Protein AF-A0A379JLW8-F1 (afdb_monomer)

Sequence (74 aa):
MIDLTATDRRLGDALAQRDDALLAEVADEFAAAGVPVLARLLRERGTKGASELLTVAPLTGTLNPASDQQAQCG

Radius of gyration: 13.6 Å; Cα contacts (8 Å, |Δi|>4): 58; chains: 1; bounding box: 45×17×30 Å

pLDDT: mean 72.91, std 16.19, range [39.31, 89.81]

Nearest PDB structures (foldseek):
  8j2x-assembly1_A  TM=5.776E-01  e=2.901E+00  Saccharothrix syringae

Foldseek 3Di:
DQDVVVLVVQLVVCLVVLPQVSLQVSLVSCVVVVNVVLSVQCNVQGSVVNVVCCVVDVVVHVVPPCVVPPVDDD

Secondary structure (DSSP, 8-state):
---HHHHHHHHHHHHHHT-HHHHHHHHHHHHHTT-HHHHHHHHHHHHHHHHHHHHHS-TTTTTSGGGGTTSS--

Solvent-accessible surface area (backbone atoms only — not comparable to full-atom values): 4317 Å² total; per-residue (Å²): 133,78,59,64,68,60,50,50,54,50,44,55,49,17,44,73,69,56,33,53,68,57,39,46,55,42,19,52,52,33,36,76,66,72,39,50,68,59,19,50,48,37,63,77,42,32,36,70,44,36,52,47,47,50,70,78,42,46,79,90,59,67,80,48,86,60,81,77,68,74,87,74,79,136

Organism: NCBI:txid1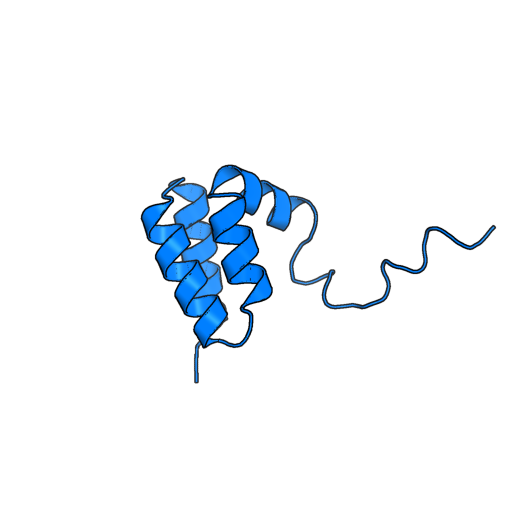823

Structure (mmCIF, N/CA/C/O backbone):
data_AF-A0A379JLW8-F1
#
_entry.id   AF-A0A379JLW8-F1
#
loop_
_atom_site.group_PDB
_atom_site.id
_atom_site.type_symbol
_atom_site.label_atom_id
_atom_site.label_alt_id
_atom_site.label_comp_id
_atom_site.label_asym_id
_atom_site.label_entity_id
_atom_site.label_seq_id
_atom_site.pdbx_PDB_ins_code
_atom_site.Cartn_x
_atom_site.Cartn_y
_atom_site.Cartn_z
_atom_site.occupancy
_atom_site.B_iso_or_equiv
_atom_site.auth_seq_id
_atom_site.auth_comp_id
_atom_site.auth_asym_id
_atom_site.auth_at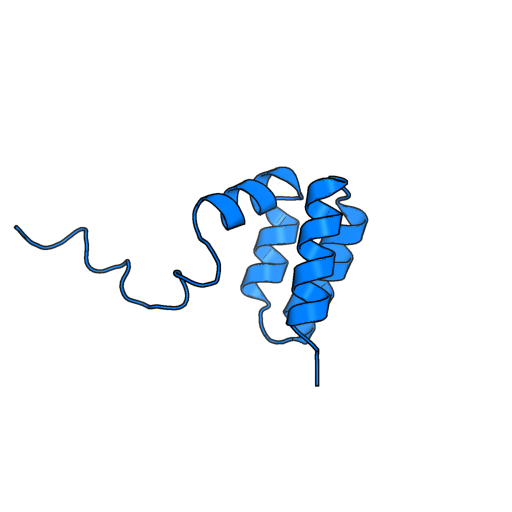om_id
_atom_site.pdbx_PDB_model_num
ATOM 1 N N . MET A 1 1 ? -0.271 -3.014 -20.343 1.00 55.94 1 MET A N 1
ATOM 2 C CA . MET A 1 1 ? 0.816 -2.370 -19.578 1.00 55.94 1 MET A CA 1
ATOM 3 C C . MET A 1 1 ? 0.146 -1.760 -18.364 1.00 55.94 1 MET A C 1
ATOM 5 O O . MET A 1 1 ? -0.790 -1.000 -18.564 1.00 55.94 1 MET A O 1
ATOM 9 N N . ILE A 1 2 ? 0.470 -2.220 -17.157 1.00 64.81 2 ILE A N 1
ATOM 10 C CA . ILE A 1 2 ? -0.209 -1.752 -15.940 1.00 64.81 2 ILE A CA 1
ATOM 11 C C . ILE A 1 2 ? 0.342 -0.369 -15.599 1.00 64.81 2 ILE A C 1
ATOM 13 O O . ILE A 1 2 ? 1.558 -0.178 -15.574 1.00 64.81 2 ILE A O 1
ATOM 17 N N . ASP A 1 3 ? -0.557 0.594 -15.415 1.00 77.06 3 ASP A N 1
ATOM 18 C CA . ASP A 1 3 ? -0.206 1.976 -15.114 1.00 77.06 3 ASP A CA 1
ATOM 19 C C . ASP A 1 3 ? 0.043 2.118 -13.609 1.00 77.06 3 ASP A C 1
ATOM 21 O O . ASP A 1 3 ? -0.874 2.307 -12.812 1.00 77.06 3 ASP A O 1
ATOM 25 N N . LEU A 1 4 ? 1.311 1.979 -13.218 1.00 74.50 4 LEU A N 1
ATOM 26 C CA . LEU A 1 4 ? 1.746 2.056 -11.820 1.00 74.50 4 LEU A CA 1
ATOM 27 C C . LEU A 1 4 ? 1.384 3.398 -11.164 1.00 74.50 4 LEU A C 1
ATOM 29 O O . LEU A 1 4 ? 1.185 3.444 -9.955 1.00 74.50 4 LEU A O 1
ATOM 33 N N . THR A 1 5 ? 1.261 4.479 -11.940 1.00 79.50 5 THR A N 1
ATOM 34 C CA . THR A 1 5 ? 0.855 5.797 -11.433 1.00 79.50 5 THR A CA 1
ATOM 35 C C . THR A 1 5 ? -0.622 5.820 -11.042 1.00 79.50 5 THR A C 1
ATOM 37 O O . THR A 1 5 ? -0.981 6.403 -10.017 1.00 79.50 5 THR A O 1
ATOM 40 N N . ALA A 1 6 ? -1.491 5.166 -11.815 1.00 82.00 6 ALA A N 1
ATOM 41 C CA . ALA A 1 6 ? -2.893 4.998 -11.445 1.00 82.00 6 ALA A CA 1
ATOM 42 C C . ALA A 1 6 ? -3.053 4.133 -10.182 1.00 82.00 6 ALA A C 1
ATOM 44 O O . ALA A 1 6 ? -3.826 4.494 -9.289 1.00 82.00 6 ALA A O 1
ATOM 45 N N . THR A 1 7 ? -2.291 3.040 -10.077 1.00 83.06 7 THR A N 1
ATOM 46 C CA . THR A 1 7 ? -2.306 2.149 -8.907 1.00 83.06 7 THR A CA 1
ATOM 47 C C . THR A 1 7 ? -1.757 2.843 -7.649 1.00 83.06 7 THR A C 1
ATOM 49 O O . THR A 1 7 ? -2.343 2.707 -6.579 1.00 83.06 7 THR A O 1
ATOM 52 N N . ASP A 1 8 ? -0.711 3.671 -7.764 1.00 81.31 8 ASP A N 1
ATOM 53 C CA . ASP A 1 8 ? -0.186 4.494 -6.659 1.00 81.31 8 ASP A CA 1
ATOM 54 C C . ASP A 1 8 ? -1.219 5.515 -6.148 1.00 81.31 8 ASP A C 1
ATOM 56 O O . ASP A 1 8 ? -1.447 5.645 -4.943 1.00 81.31 8 ASP A O 1
ATOM 60 N N . ARG A 1 9 ? -1.947 6.176 -7.057 1.00 85.19 9 ARG A N 1
ATOM 61 C CA . ARG A 1 9 ? -3.016 7.104 -6.663 1.00 85.19 9 ARG A CA 1
ATOM 62 C C . ARG A 1 9 ? -4.154 6.383 -5.929 1.00 85.19 9 ARG A C 1
ATOM 64 O O . ARG A 1 9 ? -4.666 6.915 -4.946 1.00 85.19 9 ARG A O 1
ATOM 71 N N . ARG A 1 10 ? -4.529 5.175 -6.372 1.00 85.50 10 ARG A N 1
ATOM 72 C CA . ARG A 1 10 ? -5.512 4.329 -5.668 1.00 85.50 10 ARG A CA 1
ATOM 73 C C 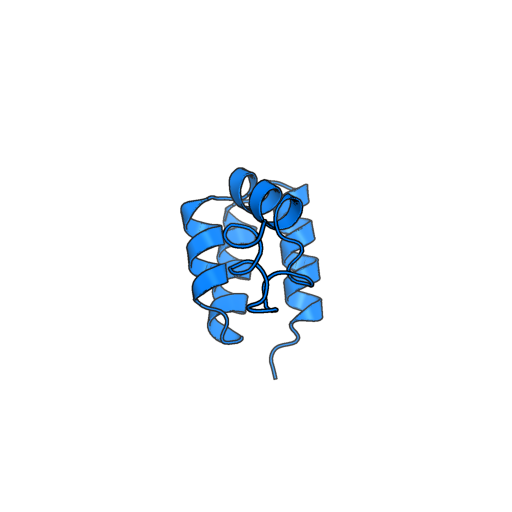. ARG A 1 10 ? -5.004 3.856 -4.309 1.00 85.50 10 ARG A C 1
ATOM 75 O O . ARG A 1 10 ? -5.788 3.807 -3.368 1.00 85.50 10 ARG A O 1
ATOM 82 N N . LEU A 1 11 ? -3.707 3.567 -4.184 1.00 85.00 11 LEU A N 1
ATOM 83 C CA . LEU A 1 11 ? -3.088 3.248 -2.900 1.00 85.00 11 LEU A CA 1
ATOM 84 C C . LEU A 1 11 ? -3.248 4.408 -1.916 1.00 85.00 11 LEU A C 1
ATOM 86 O O . LEU A 1 11 ? -3.707 4.199 -0.798 1.00 85.00 11 LEU A O 1
ATOM 90 N N . GLY A 1 12 ? -2.925 5.634 -2.336 1.00 84.88 12 GLY A N 1
ATOM 91 C CA . GLY A 1 12 ? -3.097 6.824 -1.499 1.00 84.88 12 GLY A CA 1
ATOM 92 C C . GLY A 1 12 ? -4.542 7.025 -1.033 1.00 84.88 12 GLY A C 1
ATOM 93 O O . GLY A 1 12 ? -4.775 7.354 0.130 1.00 84.88 12 GLY A O 1
ATOM 94 N N . ASP A 1 13 ? -5.510 6.766 -1.912 1.00 87.31 13 ASP A N 1
ATOM 95 C CA . ASP A 1 13 ? -6.938 6.868 -1.608 1.00 87.31 13 ASP A CA 1
ATOM 96 C C . ASP A 1 13 ? -7.404 5.789 -0.609 1.00 87.31 13 ASP A C 1
ATOM 98 O O . ASP A 1 13 ? -8.039 6.114 0.397 1.00 87.31 13 ASP A O 1
ATOM 102 N N . ALA A 1 14 ? -6.980 4.531 -0.794 1.00 87.25 14 ALA A N 1
ATOM 103 C CA . ALA A 1 14 ? -7.230 3.432 0.149 1.00 87.25 14 ALA A CA 1
ATOM 104 C C . ALA A 1 14 ? -6.728 3.762 1.562 1.00 87.25 14 ALA A C 1
ATOM 106 O O . ALA A 1 14 ? -7.398 3.514 2.566 1.00 87.25 14 ALA A O 1
ATOM 107 N N . LEU A 1 15 ? -5.534 4.353 1.640 1.00 86.00 15 LEU A N 1
ATOM 108 C CA . LEU A 1 15 ? -4.903 4.727 2.901 1.00 86.00 15 LEU A CA 1
ATOM 109 C C . LEU A 1 15 ? -5.590 5.926 3.556 1.00 86.00 15 LEU A C 1
ATOM 111 O O . LEU A 1 15 ? -5.783 5.920 4.773 1.00 86.00 15 LEU A O 1
ATOM 115 N N . ALA A 1 16 ? -6.004 6.921 2.767 1.00 86.00 16 ALA A N 1
ATOM 116 C CA . ALA A 1 16 ? -6.751 8.077 3.255 1.00 86.00 16 ALA A CA 1
ATOM 117 C C . ALA A 1 16 ? -8.113 7.669 3.837 1.00 86.00 16 ALA A C 1
ATOM 119 O O . ALA A 1 16 ? -8.505 8.161 4.897 1.00 86.00 16 ALA A O 1
ATOM 120 N N . GLN A 1 17 ? -8.799 6.733 3.178 1.00 87.50 17 GLN A N 1
ATOM 121 C CA . GLN A 1 17 ? -10.083 6.196 3.625 1.00 87.50 17 GLN A CA 1
ATOM 122 C C . GLN A 1 17 ? -9.944 5.142 4.735 1.00 87.50 17 GLN A C 1
ATOM 124 O O . GLN A 1 17 ? -10.931 4.821 5.394 1.00 87.50 17 GLN A O 1
ATOM 129 N N . ARG A 1 18 ? -8.723 4.635 4.978 1.00 84.44 18 ARG A N 1
ATOM 130 C CA . ARG A 1 18 ? -8.457 3.460 5.829 1.00 84.44 18 ARG A CA 1
ATOM 131 C C . ARG A 1 18 ? -9.328 2.267 5.424 1.00 84.44 18 ARG A C 1
ATOM 133 O O . ARG A 1 18 ? -9.814 1.527 6.274 1.00 84.44 18 ARG A O 1
ATOM 140 N N . ASP A 1 19 ? -9.511 2.106 4.119 1.00 88.12 19 ASP A N 1
ATOM 141 C CA . ASP A 1 19 ? -10.306 1.037 3.537 1.00 88.12 19 ASP A CA 1
ATOM 142 C C . ASP A 1 19 ? -9.409 -0.166 3.209 1.00 88.12 19 ASP A C 1
ATOM 144 O O . ASP A 1 19 ? -8.653 -0.165 2.235 1.00 88.12 19 ASP A O 1
ATOM 148 N N . ASP A 1 20 ? -9.458 -1.194 4.059 1.00 82.75 20 ASP A N 1
ATOM 149 C CA . ASP A 1 20 ? -8.668 -2.417 3.882 1.00 82.75 20 ASP A CA 1
ATOM 150 C C . ASP A 1 20 ? -9.145 -3.279 2.698 1.00 82.75 20 ASP A C 1
ATOM 152 O O . ASP A 1 20 ? -8.353 -4.054 2.159 1.00 82.75 20 ASP A O 1
ATOM 156 N N . ALA A 1 21 ? -10.399 -3.138 2.250 1.00 86.81 21 ALA A N 1
ATOM 157 C CA . ALA A 1 21 ? -10.887 -3.843 1.066 1.00 86.81 21 ALA A CA 1
ATOM 158 C C . ALA A 1 21 ? -10.294 -3.221 -0.204 1.00 86.81 21 ALA A C 1
ATOM 160 O O . ALA A 1 21 ? -9.723 -3.932 -1.033 1.00 86.81 21 ALA A O 1
ATOM 161 N N . LEU A 1 22 ? -10.321 -1.889 -0.299 1.00 87.38 22 LEU A N 1
ATOM 162 C CA . LEU A 1 22 ? -9.714 -1.155 -1.410 1.00 87.38 22 LEU A CA 1
ATOM 163 C C . LEU A 1 22 ? -8.188 -1.331 -1.425 1.00 87.38 22 LEU A C 1
ATOM 165 O O . LEU A 1 22 ? -7.582 -1.485 -2.485 1.00 87.38 22 LEU A O 1
ATOM 169 N N . LEU A 1 23 ? -7.559 -1.406 -0.247 1.00 86.88 23 LEU A N 1
ATOM 170 C CA . LEU A 1 23 ? -6.137 -1.730 -0.123 1.00 86.88 23 LEU A CA 1
ATOM 171 C C . LEU A 1 23 ? -5.805 -3.126 -0.670 1.00 86.88 23 LEU A C 1
ATOM 173 O O . LEU A 1 23 ? -4.767 -3.299 -1.310 1.00 86.88 23 LEU A O 1
ATOM 177 N N . ALA A 1 24 ? -6.659 -4.123 -0.420 1.00 88.00 24 ALA A N 1
ATOM 178 C CA . ALA A 1 24 ? -6.453 -5.481 -0.912 1.00 88.00 24 ALA A CA 1
ATOM 179 C C . ALA A 1 24 ? -6.532 -5.550 -2.446 1.00 88.00 24 ALA A C 1
ATOM 181 O O . ALA A 1 24 ? -5.682 -6.201 -3.051 1.00 88.00 24 ALA A O 1
ATOM 182 N N . GLU A 1 25 ? -7.474 -4.830 -3.064 1.00 89.81 25 GLU A N 1
ATOM 183 C CA . GLU A 1 25 ? -7.578 -4.714 -4.527 1.00 89.81 25 GLU A CA 1
ATOM 184 C C . GLU A 1 25 ? -6.330 -4.060 -5.134 1.00 89.81 25 GLU A C 1
ATOM 186 O O . GLU A 1 25 ? -5.745 -4.568 -6.092 1.00 89.81 25 GLU A O 1
ATOM 191 N N . VAL A 1 26 ? -5.862 -2.967 -4.526 1.00 87.94 26 VAL A N 1
ATOM 192 C CA . VAL A 1 26 ? -4.632 -2.282 -4.942 1.00 87.94 26 VAL A CA 1
ATOM 193 C C . VAL A 1 26 ? -3.408 -3.187 -4.776 1.00 87.94 26 VAL A C 1
ATOM 195 O O . VAL A 1 26 ? -2.516 -3.195 -5.624 1.00 87.94 26 VAL A O 1
ATOM 198 N N . ALA A 1 27 ? -3.359 -3.993 -3.714 1.00 87.44 27 ALA A N 1
ATOM 199 C CA . ALA A 1 27 ? -2.307 -4.981 -3.525 1.00 87.44 27 ALA A CA 1
ATOM 200 C C . ALA A 1 27 ? -2.300 -6.032 -4.652 1.00 87.44 27 ALA A C 1
ATOM 202 O O . ALA A 1 27 ? -1.228 -6.348 -5.169 1.00 87.44 27 ALA A O 1
ATOM 203 N N . ASP A 1 28 ? -3.456 -6.542 -5.085 1.00 88.38 28 ASP A N 1
ATOM 204 C CA . ASP A 1 28 ? -3.522 -7.448 -6.242 1.00 88.38 28 ASP A CA 1
ATOM 205 C C . ASP A 1 28 ? -3.053 -6.771 -7.538 1.00 88.38 28 ASP A C 1
ATOM 207 O O . ASP A 1 28 ? -2.321 -7.387 -8.318 1.00 88.38 28 ASP A O 1
ATOM 211 N N . GLU A 1 29 ? -3.390 -5.494 -7.751 1.00 86.69 29 GLU A N 1
ATOM 212 C CA . GLU A 1 29 ? -2.868 -4.717 -8.885 1.00 86.69 29 GLU A CA 1
ATOM 213 C C . GLU A 1 29 ? -1.333 -4.607 -8.838 1.00 86.69 29 GLU A C 1
ATOM 215 O O . GLU A 1 29 ? -0.672 -4.834 -9.854 1.00 86.69 29 GLU A O 1
ATOM 220 N N . PHE A 1 30 ? -0.736 -4.346 -7.667 1.00 84.69 30 PHE A N 1
ATOM 221 C CA . PHE A 1 30 ? 0.725 -4.339 -7.505 1.00 84.69 30 PHE A CA 1
ATOM 222 C C . PHE A 1 30 ? 1.355 -5.709 -7.767 1.00 84.69 30 PHE A C 1
ATOM 224 O O . PHE A 1 30 ? 2.424 -5.786 -8.376 1.00 84.69 30 PHE A O 1
ATOM 231 N N . ALA A 1 31 ? 0.705 -6.799 -7.351 1.00 86.38 31 ALA A N 1
ATOM 232 C CA . ALA A 1 31 ? 1.168 -8.148 -7.659 1.00 86.38 31 ALA A CA 1
ATOM 233 C C . ALA A 1 31 ? 1.149 -8.409 -9.173 1.00 86.38 31 ALA A C 1
ATOM 235 O O . ALA A 1 31 ? 2.139 -8.899 -9.722 1.00 86.38 31 ALA A O 1
ATOM 236 N N . ALA A 1 32 ? 0.070 -8.015 -9.855 1.00 85.50 32 ALA A N 1
ATOM 237 C CA . ALA A 1 32 ? -0.059 -8.120 -11.307 1.00 85.50 32 ALA A CA 1
ATOM 238 C C . ALA A 1 32 ? 0.942 -7.221 -12.058 1.00 85.50 32 ALA A C 1
ATOM 240 O O . ALA A 1 32 ? 1.412 -7.590 -13.134 1.00 85.50 32 ALA A O 1
ATOM 241 N N . ALA A 1 33 ? 1.312 -6.073 -11.480 1.00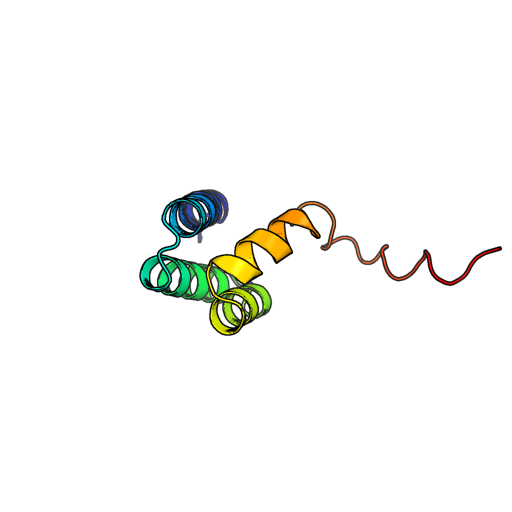 81.75 33 ALA A N 1
ATOM 242 C CA . ALA A 1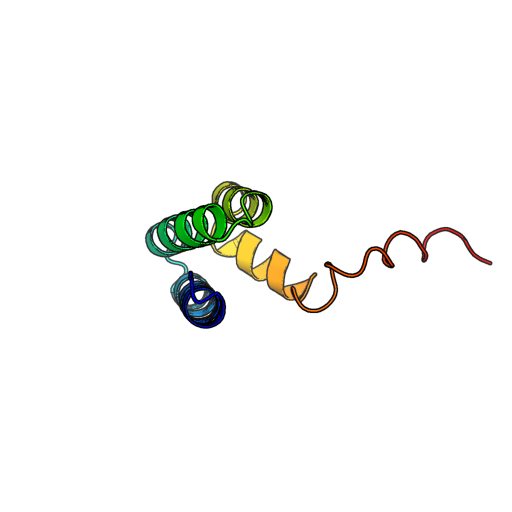 33 ? 2.318 -5.150 -12.011 1.00 81.75 33 ALA A CA 1
ATOM 243 C C . ALA A 1 33 ? 3.766 -5.651 -11.856 1.00 81.75 33 ALA A C 1
ATOM 245 O O . ALA A 1 33 ? 4.689 -5.012 -12.360 1.00 81.75 33 ALA A O 1
ATOM 246 N N . GLY A 1 34 ? 3.978 -6.784 -11.176 1.00 82.75 34 GLY A N 1
ATOM 247 C CA . GLY A 1 34 ? 5.302 -7.365 -10.948 1.00 82.75 34 GLY A CA 1
ATOM 248 C C . GLY A 1 34 ? 5.947 -6.966 -9.620 1.00 82.75 34 GLY A C 1
ATOM 249 O O . GLY A 1 34 ? 7.141 -7.191 -9.437 1.00 82.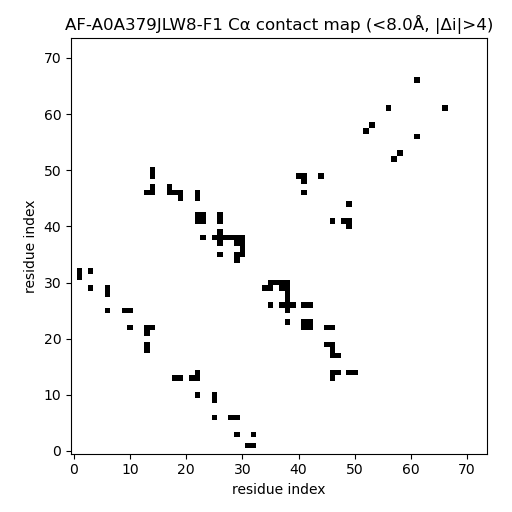75 34 GLY A O 1
ATOM 250 N N . VAL A 1 35 ? 5.172 -6.423 -8.673 1.00 83.69 35 VAL A N 1
ATOM 251 C CA . VAL A 1 35 ? 5.635 -6.030 -7.330 1.00 83.69 35 VAL A CA 1
ATOM 252 C C . VAL A 1 35 ? 4.928 -6.847 -6.226 1.00 83.69 35 VAL A C 1
ATOM 254 O O . VAL A 1 35 ? 4.300 -6.288 -5.322 1.00 83.69 35 VAL A O 1
ATOM 257 N N . PRO A 1 36 ? 5.023 -8.194 -6.235 1.00 82.50 36 PRO A N 1
ATOM 258 C CA . PRO A 1 36 ? 4.285 -9.057 -5.303 1.00 82.50 36 PRO A CA 1
ATOM 259 C C . PRO A 1 36 ? 4.711 -8.887 -3.836 1.00 82.50 36 PRO A C 1
ATOM 261 O O . PRO A 1 36 ? 3.939 -9.178 -2.924 1.00 82.50 36 PRO A O 1
ATOM 264 N N . VAL A 1 37 ? 5.930 -8.396 -3.589 1.00 82.75 37 VAL A N 1
ATOM 265 C CA . VAL A 1 37 ? 6.425 -8.108 -2.234 1.00 82.75 37 VAL A CA 1
ATOM 266 C C . VAL A 1 37 ? 5.635 -6.965 -1.598 1.00 82.75 37 VAL A C 1
ATOM 268 O O . VAL A 1 37 ? 5.233 -7.072 -0.441 1.00 82.75 37 VAL A O 1
ATOM 271 N N . LEU A 1 38 ? 5.355 -5.902 -2.362 1.00 81.19 38 LEU A N 1
ATOM 272 C CA . LEU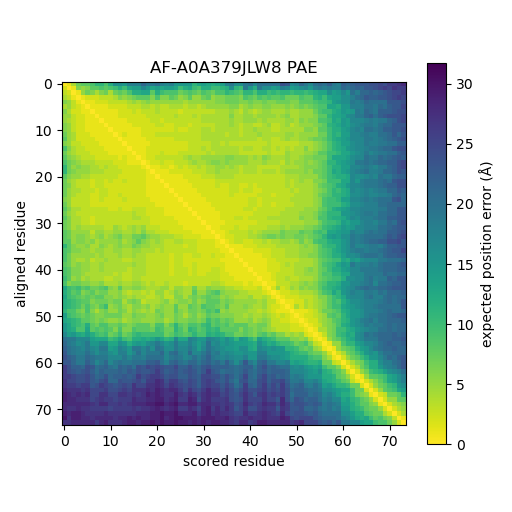 A 1 38 ? 4.564 -4.775 -1.876 1.00 81.19 38 LEU A CA 1
ATOM 273 C C . LEU A 1 38 ? 3.128 -5.222 -1.587 1.00 81.19 38 LEU A C 1
ATOM 275 O O . LEU A 1 38 ? 2.609 -4.955 -0.510 1.00 81.19 38 LEU A O 1
ATOM 279 N N . ALA A 1 39 ? 2.532 -5.996 -2.498 1.00 85.56 39 ALA A N 1
ATOM 280 C CA . ALA A 1 39 ? 1.197 -6.564 -2.332 1.00 85.56 39 ALA A CA 1
ATOM 281 C C . ALA A 1 39 ? 1.042 -7.353 -1.022 1.00 85.56 39 ALA A C 1
ATOM 283 O O . ALA A 1 39 ? 0.081 -7.174 -0.271 1.00 85.56 39 ALA A O 1
ATOM 284 N N . ARG A 1 40 ? 2.021 -8.213 -0.720 1.00 84.88 40 ARG A N 1
ATOM 285 C CA . ARG A 1 40 ? 2.025 -9.002 0.512 1.00 84.88 40 ARG A CA 1
ATOM 286 C C . ARG A 1 40 ? 2.144 -8.117 1.752 1.00 84.88 40 ARG A C 1
ATOM 288 O O . ARG A 1 40 ? 1.372 -8.304 2.687 1.00 84.88 40 ARG A O 1
ATOM 295 N N . LEU A 1 41 ? 3.052 -7.140 1.738 1.00 83.12 41 LEU A N 1
ATOM 296 C CA . LEU A 1 41 ? 3.227 -6.205 2.851 1.00 83.12 41 LEU A CA 1
ATOM 297 C C . LEU A 1 41 ? 1.955 -5.400 3.124 1.00 83.12 41 LEU A C 1
ATOM 299 O O . LEU A 1 41 ? 1.566 -5.279 4.282 1.00 83.12 41 LEU A O 1
ATOM 303 N N . LEU A 1 42 ? 1.287 -4.900 2.080 1.00 84.69 42 LEU A N 1
ATOM 304 C CA . LEU A 1 42 ? 0.022 -4.171 2.204 1.00 84.69 42 LEU A CA 1
ATOM 305 C C . LEU A 1 42 ? -1.062 -5.039 2.861 1.00 84.69 42 LEU A C 1
ATOM 307 O O . LEU A 1 42 ? -1.752 -4.574 3.763 1.00 84.69 42 LEU A O 1
ATOM 311 N N . ARG A 1 43 ? -1.159 -6.320 2.483 1.00 82.81 43 ARG A N 1
ATOM 312 C CA . ARG A 1 43 ? -2.114 -7.270 3.080 1.00 82.81 43 ARG A CA 1
ATOM 313 C C . ARG A 1 43 ? -1.777 -7.661 4.520 1.00 82.81 43 ARG A C 1
ATOM 315 O O . ARG A 1 43 ? -2.676 -7.774 5.342 1.00 82.81 43 ARG A O 1
ATOM 322 N N . GLU A 1 44 ? -0.502 -7.882 4.836 1.00 83.94 44 GLU A N 1
ATOM 323 C CA . GLU A 1 44 ? -0.062 -8.277 6.185 1.00 83.94 44 GLU A CA 1
ATOM 324 C C . GLU A 1 44 ? -0.156 -7.117 7.188 1.00 83.94 44 GLU A C 1
ATOM 326 O O . GLU A 1 44 ? -0.416 -7.332 8.372 1.00 83.94 44 GLU A O 1
ATOM 331 N N . ARG A 1 45 ? 0.073 -5.883 6.729 1.00 80.50 45 ARG A N 1
ATOM 332 C CA . ARG A 1 45 ? 0.112 -4.680 7.572 1.00 80.50 45 ARG A CA 1
ATOM 333 C C . ARG A 1 45 ? -1.214 -3.918 7.625 1.00 80.50 45 ARG A C 1
ATOM 335 O O . ARG A 1 45 ? -1.401 -3.132 8.559 1.00 80.50 45 ARG A O 1
ATOM 342 N N . GLY A 1 46 ? -2.093 -4.116 6.641 1.00 81.50 46 GLY A N 1
ATOM 343 C CA . GLY A 1 46 ? -3.319 -3.339 6.464 1.00 81.50 46 GLY A CA 1
ATOM 344 C C . GLY A 1 46 ? -3.047 -1.850 6.233 1.00 81.50 46 GLY A C 1
ATOM 345 O O . GLY A 1 46 ? -1.899 -1.405 6.135 1.00 81.50 46 GLY A O 1
ATOM 346 N N . THR A 1 47 ? -4.105 -1.044 6.191 1.00 77.69 47 THR A N 1
ATOM 347 C CA . T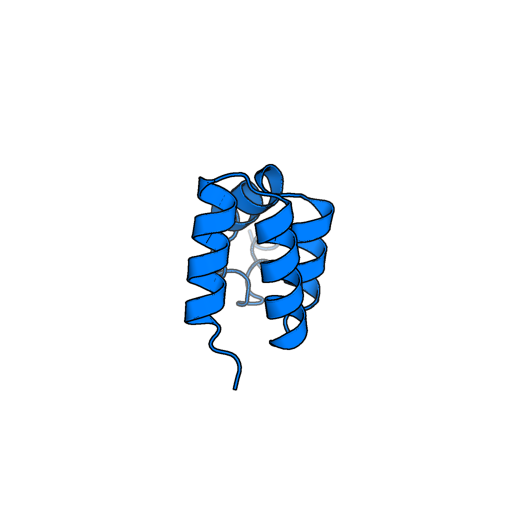HR A 1 47 ? -4.010 0.390 5.845 1.00 77.69 47 THR A CA 1
ATOM 348 C C . THR A 1 47 ? -3.124 1.184 6.806 1.00 77.69 47 THR A C 1
ATOM 350 O O . THR A 1 47 ? -2.379 2.085 6.407 1.00 77.69 47 THR A O 1
ATOM 353 N N . LYS A 1 48 ? -3.146 0.821 8.092 1.00 74.88 48 LYS A N 1
ATOM 354 C CA . LYS A 1 48 ? -2.372 1.496 9.138 1.00 74.88 48 LYS A CA 1
ATOM 355 C C . LYS A 1 48 ? -0.872 1.246 8.989 1.00 74.88 48 LYS A C 1
ATOM 357 O O . LYS A 1 48 ? -0.105 2.203 8.972 1.00 74.88 48 LYS A O 1
ATOM 362 N N . GLY A 1 49 ? -0.455 -0.011 8.848 1.00 76.38 49 GLY A N 1
ATOM 363 C CA . GLY A 1 49 ? 0.964 -0.322 8.702 1.00 76.38 49 GLY A CA 1
ATOM 364 C C . GLY A 1 49 ? 1.497 -0.019 7.299 1.00 76.38 49 GLY A C 1
ATOM 365 O O . GLY A 1 49 ? 2.675 0.290 7.169 1.00 76.38 49 GLY A O 1
ATOM 366 N N . ALA A 1 50 ? 0.647 -0.022 6.267 1.00 76.69 50 ALA A N 1
ATOM 367 C CA . ALA A 1 50 ? 0.999 0.447 4.927 1.00 76.69 50 ALA A CA 1
ATOM 368 C C . ALA A 1 50 ? 1.307 1.954 4.896 1.00 76.69 50 ALA A C 1
ATOM 370 O O . ALA A 1 50 ? 2.302 2.365 4.300 1.00 76.69 50 ALA A O 1
ATOM 371 N N . SER A 1 51 ? 0.509 2.769 5.598 1.00 71.56 51 SER A N 1
ATOM 372 C CA . SER A 1 51 ? 0.759 4.212 5.745 1.00 71.56 51 SER A CA 1
ATOM 373 C C . SER A 1 51 ? 2.090 4.495 6.444 1.00 71.56 51 SER A C 1
ATOM 375 O O . SER A 1 51 ? 2.828 5.395 6.043 1.00 71.56 51 SER A O 1
ATOM 377 N N . GLU A 1 52 ? 2.420 3.705 7.471 1.00 72.12 52 GLU A N 1
ATOM 378 C CA . GLU A 1 52 ? 3.724 3.790 8.129 1.00 72.12 52 GLU A CA 1
ATOM 379 C C . GLU A 1 52 ? 4.844 3.381 7.171 1.00 72.12 52 GLU A C 1
ATOM 381 O O . GLU A 1 52 ? 5.817 4.110 7.045 1.00 72.12 52 GLU A O 1
ATOM 386 N N . LEU A 1 53 ? 4.692 2.288 6.422 1.00 71.44 53 LEU A N 1
ATOM 387 C CA . LEU A 1 53 ? 5.712 1.795 5.490 1.00 71.44 53 LEU A CA 1
ATOM 388 C C . LEU A 1 53 ? 6.063 2.826 4.405 1.00 71.44 53 LEU A C 1
ATOM 390 O O . LEU A 1 53 ? 7.241 3.052 4.148 1.00 71.44 53 LEU A O 1
ATOM 394 N N . LEU A 1 54 ? 5.061 3.507 3.845 1.00 68.75 54 LEU A N 1
ATOM 395 C CA . LEU A 1 54 ? 5.258 4.604 2.887 1.00 68.75 54 LEU A CA 1
ATOM 396 C C . LEU A 1 54 ? 5.834 5.872 3.534 1.00 68.75 54 LEU A C 1
ATOM 398 O O . LEU A 1 54 ? 6.523 6.642 2.870 1.00 68.75 54 LEU A O 1
ATOM 402 N N . THR A 1 55 ? 5.567 6.085 4.825 1.00 65.44 55 THR A N 1
ATOM 403 C CA . THR A 1 55 ? 6.147 7.186 5.609 1.00 65.44 55 THR A CA 1
ATOM 404 C C . THR A 1 55 ? 7.627 6.946 5.915 1.00 65.44 55 THR A C 1
ATOM 406 O O . THR A 1 55 ? 8.416 7.886 5.857 1.00 65.44 55 THR A O 1
ATOM 409 N N . VAL A 1 56 ? 8.023 5.708 6.240 1.00 58.09 56 VAL A N 1
ATOM 410 C CA . VAL A 1 56 ? 9.414 5.380 6.611 1.00 58.09 56 VAL A CA 1
ATOM 411 C C . VAL A 1 56 ? 10.284 5.099 5.382 1.00 58.09 56 VAL A C 1
ATOM 413 O O . VAL A 1 56 ? 11.486 5.352 5.396 1.00 58.09 56 VAL A O 1
ATOM 416 N N . ALA A 1 57 ? 9.684 4.591 4.309 1.00 54.72 57 ALA A N 1
ATOM 417 C CA . ALA A 1 57 ? 10.343 4.276 3.055 1.00 54.72 57 ALA A CA 1
ATOM 418 C C . ALA A 1 57 ? 9.525 4.868 1.901 1.00 54.72 57 ALA A C 1
ATOM 420 O O . ALA A 1 57 ? 8.663 4.174 1.350 1.00 54.72 57 ALA A O 1
ATOM 421 N N . PRO A 1 58 ? 9.777 6.128 1.490 1.00 54.22 58 PRO A N 1
ATOM 422 C CA . PRO A 1 58 ? 9.264 6.582 0.209 1.00 54.22 58 PRO A CA 1
ATOM 423 C C . PRO A 1 58 ? 9.759 5.586 -0.845 1.00 54.22 58 PRO A C 1
ATOM 425 O O . PRO A 1 58 ? 10.959 5.318 -0.929 1.00 54.22 58 PRO A O 1
ATOM 428 N N . LEU A 1 59 ? 8.848 5.011 -1.633 1.00 56.16 59 LEU A N 1
ATOM 429 C CA . LEU A 1 59 ? 9.165 4.030 -2.686 1.00 56.16 59 LEU A CA 1
ATOM 430 C C . LEU A 1 59 ? 10.191 4.564 -3.706 1.00 56.16 59 LEU A C 1
ATOM 432 O O . LEU A 1 59 ? 10.826 3.799 -4.426 1.00 56.16 59 LEU A O 1
ATOM 4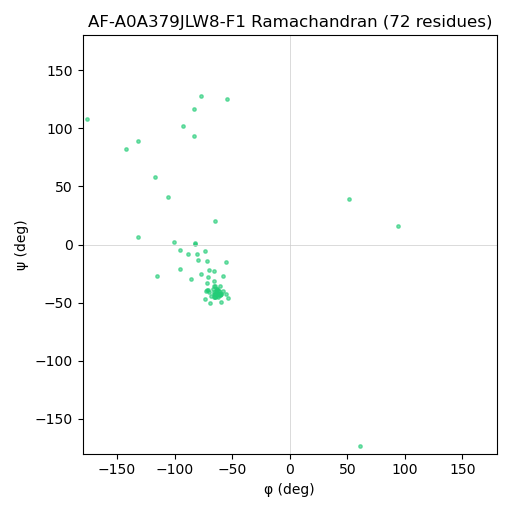36 N N . THR A 1 60 ? 10.409 5.879 -3.709 1.00 50.88 60 THR A N 1
ATOM 437 C CA . THR A 1 60 ? 11.445 6.603 -4.450 1.00 50.88 60 THR A CA 1
ATOM 438 C C . THR A 1 60 ? 12.871 6.411 -3.897 1.00 50.88 60 THR A C 1
ATOM 440 O O . THR A 1 60 ? 13.827 6.755 -4.583 1.00 50.88 60 THR A O 1
ATOM 443 N N . GLY A 1 61 ? 13.047 5.881 -2.678 1.00 43.94 61 GLY A N 1
ATOM 444 C CA . GLY A 1 61 ? 14.344 5.752 -1.995 1.00 43.94 61 GLY A CA 1
ATOM 445 C C . GLY A 1 61 ? 14.823 4.320 -1.724 1.00 43.94 61 GLY A C 1
ATOM 446 O O . GLY A 1 61 ? 16.028 4.089 -1.682 1.00 43.94 61 GLY A O 1
ATOM 447 N N . THR A 1 62 ? 13.924 3.341 -1.579 1.00 46.09 62 THR A N 1
ATOM 448 C CA . THR A 1 62 ? 14.278 1.971 -1.141 1.00 46.09 62 THR A CA 1
ATOM 449 C C . THR A 1 62 ? 14.501 0.952 -2.256 1.00 46.09 62 THR A C 1
ATOM 451 O O . THR A 1 62 ? 14.952 -0.155 -1.976 1.00 46.09 62 THR A O 1
ATOM 454 N N . LEU A 1 63 ? 14.277 1.311 -3.523 1.00 46.16 63 LEU A N 1
ATOM 455 C CA . LEU A 1 63 ? 14.804 0.529 -4.653 1.00 46.16 63 LEU A CA 1
ATOM 456 C C . LEU A 1 63 ? 16.263 0.870 -4.981 1.00 46.16 63 LEU A C 1
ATOM 458 O O . LEU A 1 63 ? 16.844 0.267 -5.881 1.00 46.16 63 LEU A O 1
ATOM 462 N N . ASN A 1 64 ? 16.877 1.792 -4.238 1.00 39.31 64 ASN A N 1
ATOM 463 C CA . ASN A 1 64 ? 18.321 1.917 -4.235 1.00 39.31 64 ASN A CA 1
ATOM 464 C C . ASN A 1 64 ? 18.864 0.881 -3.230 1.00 39.31 64 ASN A C 1
ATOM 466 O O . ASN A 1 64 ? 18.585 1.018 -2.038 1.00 39.31 64 ASN A O 1
ATOM 470 N N . PRO A 1 65 ? 19.655 -0.131 -3.632 1.00 42.38 65 PRO A N 1
ATOM 471 C CA . PRO A 1 65 ? 20.288 -1.080 -2.704 1.00 42.38 65 PRO A CA 1
ATOM 472 C C . PRO A 1 65 ? 21.337 -0.435 -1.764 1.00 42.38 65 PRO A C 1
ATOM 474 O O . PRO A 1 65 ? 22.190 -1.120 -1.214 1.00 42.38 65 PRO A O 1
ATOM 477 N N . ALA A 1 66 ? 21.299 0.883 -1.559 1.00 43.44 66 ALA A N 1
ATOM 478 C CA . ALA A 1 66 ? 22.305 1.650 -0.833 1.00 43.44 66 ALA A CA 1
ATOM 479 C C . ALA A 1 66 ? 22.061 1.754 0.686 1.00 43.44 66 ALA A C 1
ATOM 481 O O . ALA A 1 66 ? 22.942 2.226 1.401 1.00 43.44 66 ALA A O 1
ATOM 482 N N . SER A 1 67 ? 20.919 1.303 1.219 1.00 43.59 67 SER A N 1
ATOM 483 C CA . SER A 1 67 ? 20.665 1.374 2.672 1.00 43.59 67 SER A CA 1
ATOM 484 C C . SER A 1 67 ? 21.284 0.234 3.493 1.00 43.59 67 SER A C 1
ATOM 486 O O . SER A 1 67 ? 21.173 0.262 4.715 1.00 43.59 67 SER A O 1
ATOM 488 N N . ASP A 1 68 ? 22.006 -0.705 2.871 1.00 44.41 68 ASP A N 1
ATOM 489 C CA . ASP A 1 68 ? 22.908 -1.619 3.600 1.00 44.41 68 ASP A CA 1
ATOM 490 C C . ASP A 1 68 ? 24.268 -0.957 3.933 1.00 44.41 68 ASP A C 1
ATOM 492 O O . ASP A 1 68 ? 25.051 -1.474 4.724 1.00 44.41 68 ASP A O 1
ATOM 496 N N . GLN A 1 69 ? 24.550 0.245 3.407 1.00 47.47 69 GLN A N 1
ATOM 497 C CA . GLN A 1 69 ? 25.833 0.939 3.582 1.00 47.47 69 GLN A CA 1
ATOM 498 C C . GLN A 1 69 ? 25.777 2.129 4.561 1.00 47.47 69 GLN A C 1
ATOM 500 O O . GLN A 1 69 ? 26.386 3.166 4.315 1.00 47.47 69 GLN A O 1
ATOM 505 N N . GLN A 1 70 ? 25.066 2.010 5.688 1.00 48.38 70 GLN A N 1
ATOM 506 C CA . GLN A 1 70 ? 25.230 2.960 6.810 1.00 48.38 70 GLN A CA 1
ATOM 507 C C . GLN A 1 70 ? 25.401 2.318 8.196 1.00 48.38 70 GLN A C 1
ATOM 509 O O . GLN A 1 70 ? 25.514 3.039 9.182 1.00 48.38 70 GLN A O 1
ATOM 514 N N . ALA A 1 71 ? 25.527 0.989 8.292 1.00 49.34 71 ALA A N 1
ATOM 515 C CA . ALA A 1 71 ? 25.922 0.321 9.542 1.00 49.34 71 ALA A CA 1
ATOM 516 C C . ALA A 1 71 ? 27.407 -0.102 9.583 1.00 49.34 71 ALA A C 1
ATOM 518 O O . ALA A 1 71 ? 27.844 -0.709 10.559 1.00 49.34 71 ALA A O 1
ATOM 519 N N . GLN A 1 72 ? 28.196 0.207 8.547 1.00 48.59 72 GLN A N 1
ATOM 520 C CA . GLN A 1 72 ? 29.632 -0.089 8.482 1.00 48.59 72 GLN A CA 1
ATOM 521 C C . GLN A 1 72 ? 30.382 1.051 7.787 1.00 48.59 72 GLN A C 1
ATOM 523 O O . GLN A 1 72 ? 30.633 0.966 6.593 1.00 48.59 72 GLN A O 1
ATOM 528 N N . CYS A 1 73 ? 30.708 2.120 8.516 1.00 46.53 73 CYS A N 1
ATOM 529 C CA . CYS A 1 73 ? 31.878 2.971 8.263 1.00 46.53 73 CYS A CA 1
ATOM 530 C C . CYS A 1 73 ? 31.995 4.039 9.363 1.00 46.53 73 CYS A C 1
ATOM 532 O O . CYS A 1 73 ? 31.235 5.002 9.345 1.00 46.53 73 CYS A O 1
ATOM 534 N N . GLY A 1 74 ? 32.995 3.874 10.238 1.00 41.00 74 GLY A N 1
ATOM 535 C CA . GLY A 1 74 ? 33.710 4.966 10.921 1.00 41.00 74 GLY A CA 1
ATOM 536 C C . GLY A 1 74 ? 33.059 5.554 12.156 1.00 41.00 74 GLY A C 1
ATOM 537 O O . GLY A 1 74 ? 32.362 6.576 11.999 1.00 41.00 74 GLY A O 1
#

Mean predicted aligned error: 10.55 Å